Protein 2Q2F (pdb70)

Foldseek 3Di:
DDPVVVVVVVVVVVVVVVCPDPVNVVVVVVVVVVVVVVVVVVVVVVVVVVVVVVVVVVVVVVVVVCVVD

Solvent-accessible surface area: 6985 Å² total

Sequence (69 aa):
GSARLRALRRQRQLDRAAAAVEPDVVVVKRRQEALAAARLKQEELNAQVEKHKEKLKQLEEEKRRQKIEWDS

CATH classification: 6.10.250.2950

Secondary structure (DSSP, 8-state):
--HHHHHHHHHHHHHHHHTTSHHHHHHHHHHHHHHHH--HHHHHHHHHHHHHHHHHHHHHHHHHH----

InterPro domains:
  IPR009703 Selenoprotein S [PF06936] (3-187)
  IPR009703 Selenoprotein S [PTHR28621] (6-187)

GO terms:
  GO:0036502 Derlin-1-VIMP complex (C, IDA)
  GO:0036513 Derlin-1 retrotranslocation complex (C, IDA)
  GO:0005783 endoplasmic reticulum (C, TAS)
  GO:0051117 ATPase binding (F, IPI)
  GO:1990381 ubiquitin-specific protease binding (F, IPI)
  GO:0005881 cytoplasmic microtubule (C, IDA)
  GO:0005789 endoplasmic reticulum membrane (C, TAS)
  GO:0005515 protein binding (F, IPI)
  GO:0009749 response to glucose (P, IEP)
  GO:0034361 very-low-density lipoprotein particle (C, IDA)
  GO:0034362 low-density lipoprotein particle (C, IDA)
  GO:0006983 ER overload response (P, IDA)
  GO:0005886 plasma membrane (C, TAS)
  GO:0045719 negative regulation of glycogen biosynthetic process (P, TAS)
  GO:0032869 cellular response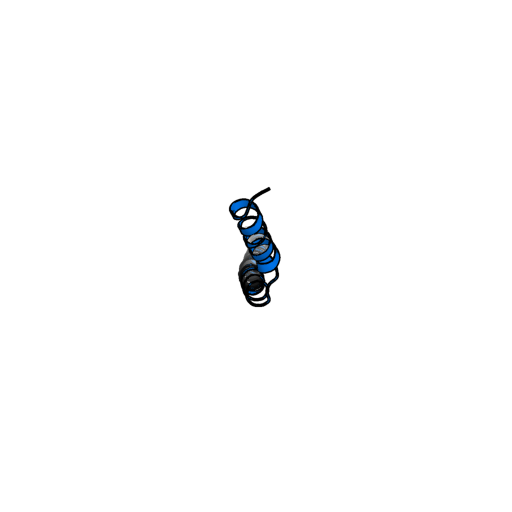 to insulin stimulus (P, TAS)
  GO:0046325 negative regulation of D-glucose import across plasma membrane (P, TAS)
  GO:0050728 negative regulation of inflammatory response (P, IC)
  GO:0006111 regulation of gluconeogenesis (P, TAS)
  GO:0002865 negative regulation of acute inflammatory response to antigenic stimulus (P, IMP)
  GO:0034599 cellular response to oxidative stress (P, IMP)

Organism: Homo sapiens (NCBI:txid9606)

B-factor: mean 31.85, std 14.08, range [8.88, 99.5]

Radius of gyration: 29.1 Å; Cα contacts (8 Å, |Δi|>4): 7; chains: 1; bounding box: 63×32×72 Å

Structure (mmCIF, N/CA/C/O backbone):
data_2Q2F
#
_entry.id   2Q2F
#
_cell.length_a   119.666
_cell.length_b   18.705
_cell.length_c   37.992
_cell.angle_alpha   90.00
_cell.angle_beta   93.36
_cell.angle_gamma   90.00
#
_symmetry.space_group_name_H-M   'C 1 2 1'
#
loop_
_entity.id
_entity.type
_entity.pdbx_description
1 polymer 'Selenoprotein S'
2 non-polymer 'CHLORIDE ION'
3 non-polymer GLYCEROL
4 water water
#
loop_
_atom_site.group_PDB
_atom_site.id
_atom_site.type_symbol
_atom_site.label_atom_id
_atom_site.label_alt_id
_atom_site.label_comp_id
_atom_site.label_asym_id
_atom_site.label_entity_id
_atom_site.label_seq_id
_atom_site.pdbx_PDB_ins_code
_atom_site.Cartn_x
_atom_site.Cartn_y
_atom_site.Cartn_z
_atom_site.occupancy
_atom_site.B_iso_or_equiv
_atom_site.auth_seq_id
_atom_site.auth_comp_id
_atom_site.auth_asym_id
_atom_site.auth_atom_id
_atom_site.pdbx_PDB_model_num
ATOM 1 N N . GLY A 1 18 ? 33.262 10.232 6.680 1.00 34.35 51 GLY A N 1
ATOM 2 C CA . GLY A 1 18 ? 33.605 9.879 8.091 1.00 34.37 51 GLY A CA 1
ATOM 3 C C . GLY A 1 18 ? 34.768 10.709 8.547 1.00 34.54 51 GLY A C 1
ATOM 4 O O . GLY A 1 18 ? 35.084 11.719 7.927 1.00 36.23 51 GLY A O 1
ATOM 5 N N . SER A 1 19 ? 35.393 10.283 9.652 1.00 31.04 52 SER A N 1
ATOM 6 C CA . SER A 1 19 ? 36.511 11.004 10.275 1.00 29.66 52 SER A CA 1
ATOM 7 C C . SER A 1 19 ? 37.158 10.186 11.380 1.00 29.97 52 SER A C 1
ATOM 8 O O . SER A 1 19 ? 36.551 9.287 11.961 1.00 26.14 52 SER A O 1
ATOM 11 N N . ALA A 1 20 ? 38.387 10.526 11.720 1.00 29.76 53 ALA A N 1
ATOM 12 C CA . ALA A 1 20 ? 39.054 9.894 12.874 1.00 29.31 53 ALA A CA 1
ATOM 13 C C . ALA A 1 20 ? 38.255 9.993 14.186 1.00 26.80 53 ALA A C 1
ATOM 14 O O . ALA A 1 20 ? 38.165 9.001 14.927 1.00 24.64 53 ALA A O 1
ATOM 16 N N . ARG A 1 21 ? 37.668 11.160 14.475 1.00 27.22 54 ARG A N 1
ATOM 17 C CA . ARG A 1 21 ? 36.879 11.350 15.700 1.00 24.88 54 ARG A CA 1
ATOM 18 C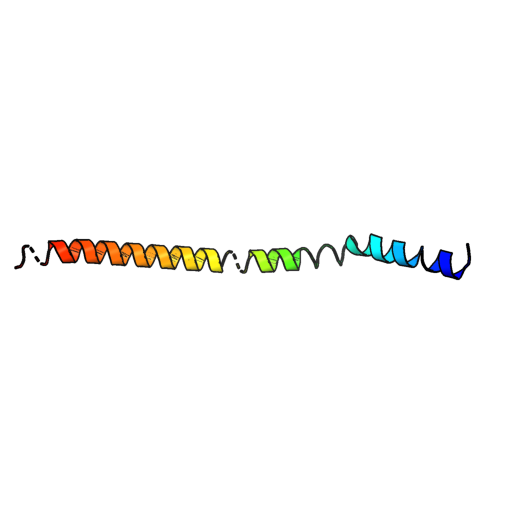 C . ARG A 1 21 ? 35.664 10.405 15.651 1.00 20.54 54 ARG A C 1
ATOM 19 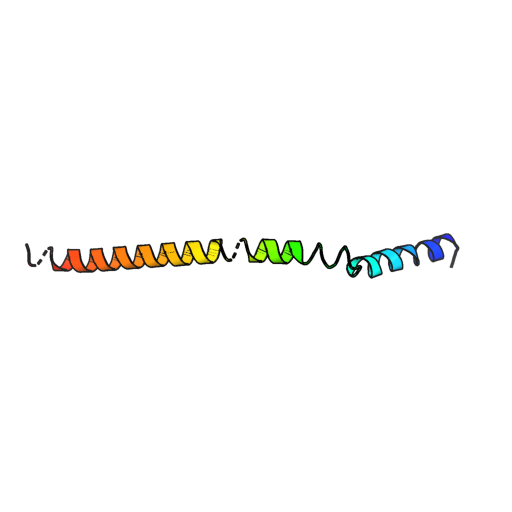O O . ARG A 1 21 ? 35.341 9.769 16.654 1.00 21.19 54 ARG A O 1
ATOM 27 N N . LEU A 1 22 ? 35.007 10.319 14.492 1.00 22.44 55 LEU A N 1
ATOM 28 C CA . LEU A 1 22 ? 33.850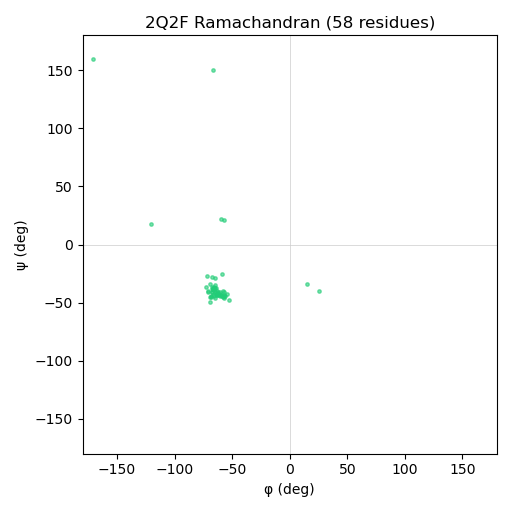 9.422 14.404 1.00 20.01 55 LEU A CA 1
ATOM 29 C C . LEU A 1 22 ? 34.246 7.942 14.532 1.00 18.86 55 LEU A C 1
ATOM 30 O O . LEU A 1 22 ? 33.498 7.123 15.091 1.00 19.76 55 LEU A O 1
ATOM 35 N N . ARG A 1 23 ? 35.371 7.562 13.957 1.00 22.09 56 ARG A N 1
ATOM 36 C CA . ARG A 1 23 ? 35.840 6.160 14.068 1.00 21.80 56 ARG A CA 1
ATOM 37 C C . ARG A 1 23 ? 36.162 5.843 15.528 1.00 23.29 56 ARG A C 1
ATOM 38 O O . ARG A 1 23 ? 35.821 4.755 15.999 1.00 20.58 56 ARG A O 1
ATOM 46 N N . ALA A 1 24 ? 36.788 6.780 16.239 1.00 22.01 57 ALA A N 1
ATOM 47 C CA . ALA A 1 24 ? 37.063 6.624 17.689 1.00 22.72 57 ALA A CA 1
ATOM 48 C C . ALA A 1 24 ? 35.757 6.533 18.483 1.00 21.74 57 ALA A C 1
ATOM 49 O O . ALA A 1 24 ? 35.629 5.697 19.367 1.00 21.70 57 ALA A O 1
ATOM 51 N N . LEU A 1 25 ? 34.790 7.386 18.163 1.00 18.56 58 LEU A N 1
ATOM 52 C CA . LEU A 1 25 ? 33.494 7.317 18.841 1.00 18.09 58 LEU A CA 1
ATOM 53 C C . LEU A 1 25 ? 32.841 5.928 18.651 1.00 15.76 58 LEU A C 1
ATOM 54 O O . LEU A 1 25 ? 32.323 5.341 19.612 1.00 18.05 58 LEU A O 1
ATOM 59 N N A ARG A 1 26 ? 32.804 5.417 17.393 0.00 27.03 59 ARG A N 1
ATOM 60 N N C ARG A 1 26 ? 32.787 5.427 17.400 1.00 17.10 59 ARG A N 1
ATOM 61 C CA A ARG A 1 26 ? 32.257 4.085 17.208 0.00 26.90 59 ARG A CA 1
ATOM 62 C CA C ARG A 1 26 ? 32.258 4.082 17.207 1.00 15.52 59 ARG A CA 1
ATOM 63 C C A ARG A 1 26 ? 32.954 3.045 18.077 0.00 27.11 59 ARG A C 1
ATOM 64 C C C ARG A 1 26 ? 32.953 3.041 18.062 1.00 15.62 59 ARG A C 1
ATOM 65 O O A ARG A 1 26 ? 32.294 2.188 18.695 0.00 27.01 59 ARG A O 1
ATOM 66 O O C ARG A 1 26 ? 32.304 2.184 18.700 1.00 16.53 59 ARG A O 1
ATOM 81 N N . GLN A 1 27 ? 34.288 3.093 18.086 1.00 18.55 60 GLN A N 1
ATOM 82 C CA . GLN A 1 27 ? 35.004 2.115 18.898 1.00 21.50 60 GLN A CA 1
ATOM 83 C C . GLN A 1 27 ? 34.689 2.177 20.409 1.00 20.16 60 GLN A C 1
ATOM 84 O O . GLN A 1 27 ? 34.501 1.164 21.065 1.00 20.20 60 GLN A O 1
ATOM 90 N N . ARG A 1 28 ? 34.518 3.389 20.935 1.00 18.88 61 ARG A N 1
ATOM 91 C CA . ARG A 1 28 ? 34.127 3.558 22.298 1.00 20.28 61 ARG A CA 1
ATOM 92 C C . ARG A 1 28 ? 32.699 3.075 22.547 1.00 18.55 61 ARG A C 1
ATOM 93 O O . ARG A 1 28 ? 32.436 2.495 23.612 1.00 20.12 61 ARG A O 1
ATOM 101 N N . GLN A 1 29 ? 31.802 3.290 21.578 1.00 17.10 62 GLN A N 1
ATOM 102 C CA . GLN A 1 29 ? 30.430 2.771 21.704 1.00 16.88 62 GLN A CA 1
ATOM 103 C C . GLN A 1 29 ? 30.426 1.265 21.745 1.00 15.24 62 GLN A C 1
ATOM 104 O O . GLN A 1 29 ? 29.689 0.657 22.550 1.00 16.22 62 GLN A O 1
ATOM 110 N N . LEU A 1 30 ? 31.231 0.652 20.891 1.00 16.76 63 LEU A N 1
ATOM 111 C CA . LEU A 1 30 ? 31.413 -0.837 20.880 1.00 16.66 63 LEU A CA 1
ATOM 112 C C . LEU A 1 30 ? 31.918 -1.350 22.224 1.00 18.01 63 LEU A C 1
ATOM 113 O O . LEU A 1 30 ? 31.403 -2.350 22.758 1.00 17.71 63 LEU A O 1
ATOM 118 N N . ASP A 1 31 ? 32.884 -0.655 22.771 1.00 16.48 64 ASP A N 1
ATOM 119 C CA . ASP A 1 31 ? 33.458 -0.989 24.138 1.00 15.46 64 ASP A CA 1
ATOM 120 C C . ASP A 1 31 ? 32.350 -0.915 25.205 1.00 18.57 64 ASP A C 1
ATOM 121 O O . ASP A 1 31 ? 32.222 -1.806 26.071 1.00 17.11 64 ASP A O 1
ATOM 126 N N . ARG A 1 32 ? 31.521 0.131 25.128 1.00 16.71 65 ARG A N 1
ATOM 127 C CA . ARG A 1 32 ? 30.386 0.306 26.086 1.00 15.82 65 ARG A CA 1
ATOM 128 C C . ARG A 1 32 ? 29.363 -0.805 25.905 1.00 16.18 65 ARG A C 1
ATOM 129 O O . ARG A 1 32 ? 28.861 -1.318 26.907 1.00 16.59 65 ARG A O 1
ATOM 137 N N . ALA A 1 33 ? 29.027 -1.129 24.639 1.00 15.07 66 ALA A N 1
ATOM 138 C CA . ALA A 1 33 ? 28.005 -2.185 24.335 1.00 15.45 66 ALA A CA 1
ATOM 139 C C . ALA A 1 33 ? 28.495 -3.542 24.832 1.00 15.37 66 ALA A C 1
ATOM 140 O O . ALA A 1 33 ? 27.760 -4.252 25.530 1.00 17.79 66 ALA A O 1
ATOM 142 N N . ALA A 1 34 ? 29.778 -3.834 24.604 1.00 15.87 67 ALA A N 1
ATOM 143 C CA . ALA A 1 34 ? 30.348 -5.088 25.064 1.00 14.34 67 ALA A CA 1
ATOM 144 C C . ALA A 1 34 ? 30.539 -5.154 26.584 1.00 14.66 67 ALA A C 1
ATOM 145 O O . ALA A 1 34 ? 30.390 -6.235 27.198 1.00 16.61 67 ALA A O 1
ATOM 147 N N . ALA A 1 35 ? 30.715 -3.973 27.178 1.00 17.15 68 ALA A N 1
ATOM 148 C CA . ALA A 1 35 ? 30.958 -3.931 28.618 1.00 14.34 68 ALA A CA 1
ATOM 149 C C . ALA A 1 35 ? 29.760 -4.434 29.395 1.00 16.36 68 ALA A C 1
ATOM 150 O O . ALA A 1 35 ? 29.950 -5.020 30.474 1.00 17.38 68 ALA A O 1
ATOM 152 N N . ALA A 1 36 ? 28.553 -4.280 28.852 1.00 18.37 69 ALA A N 1
ATOM 153 C CA . ALA A 1 36 ? 27.340 -4.766 29.554 1.00 19.31 69 ALA A CA 1
ATOM 154 C C . ALA A 1 36 ? 27.331 -6.226 29.863 1.00 20.69 69 ALA A C 1
ATOM 155 O O . ALA A 1 36 ? 26.631 -6.677 30.782 1.00 23.15 69 ALA A O 1
ATOM 157 N N . VAL A 1 37 ? 28.068 -7.000 29.073 1.00 19.13 70 VAL A N 1
ATOM 158 C CA . VAL A 1 37 ? 28.130 -8.438 29.254 1.00 18.63 70 VAL A CA 1
ATOM 159 C C . VAL A 1 37 ? 29.549 -8.974 29.527 1.00 18.80 70 VAL A C 1
ATOM 160 O O . VAL A 1 37 ? 29.825 -10.170 29.374 1.00 21.18 70 VAL A O 1
ATOM 164 N N . GLU A 1 38 ? 30.447 -8.071 29.931 1.00 16.30 71 GLU A N 1
ATOM 165 C CA . GLU A 1 38 ? 31.741 -8.512 30.422 1.00 17.70 71 GLU A CA 1
ATOM 166 C C . GLU A 1 38 ? 31.559 -9.272 31.730 1.00 17.69 71 GLU A C 1
ATOM 167 O O . GLU A 1 38 ? 30.603 -9.028 32.467 1.00 16.77 71 GLU A O 1
ATOM 173 N N . PRO A 1 39 ? 32.457 -10.235 32.014 1.00 18.10 72 PRO A N 1
ATOM 174 C CA . PRO A 1 39 ? 32.275 -11.096 33.203 1.00 18.84 72 PRO A CA 1
ATOM 175 C C . PRO A 1 39 ? 32.189 -10.395 34.569 1.00 18.29 72 PRO A C 1
ATOM 176 O O . PRO A 1 39 ? 31.346 -10.789 35.402 1.00 18.54 72 PRO A O 1
ATOM 180 N N . ASP A 1 40 ? 33.009 -9.351 34.790 1.00 16.80 73 ASP A N 1
ATOM 181 C CA . ASP A 1 40 ? 32.857 -8.604 36.015 1.00 16.20 73 ASP A CA 1
ATOM 182 C C . ASP A 1 40 ? 31.509 -7.940 36.151 1.00 16.10 73 ASP A C 1
ATOM 183 O O . ASP A 1 40 ? 30.939 -7.901 37.242 1.00 18.16 73 ASP A O 1
ATOM 188 N N A VAL A 1 41 ? 30.976 -7.451 35.037 0.50 15.02 74 VAL A N 1
ATOM 189 N N B VAL A 1 41 ? 30.960 -7.461 35.040 0.50 17.07 74 VAL A N 1
ATOM 190 C CA A VAL A 1 41 ? 29.698 -6.773 35.078 0.50 12.45 74 VAL A CA 1
ATOM 191 C CA B VAL A 1 41 ? 29.687 -6.760 35.112 0.50 16.77 74 VAL A CA 1
ATOM 192 C C A VAL A 1 41 ? 28.614 -7.828 35.331 0.50 14.67 74 VAL A C 1
ATOM 193 C C B VAL A 1 41 ? 28.524 -7.758 35.224 0.50 17.09 74 VAL A C 1
ATOM 194 O O A VAL A 1 41 ? 27.758 -7.687 36.217 0.50 14.68 74 VAL A O 1
ATOM 195 O O B VAL A 1 41 ? 27.505 -7.486 35.898 0.50 16.40 74 VAL A O 1
ATOM 202 N N . VAL A 1 42 ? 28.678 -8.908 34.569 1.00 14.85 75 VAL A N 1
ATOM 203 C CA . VAL A 1 42 ? 27.657 -9.969 34.660 1.00 17.11 75 VAL A CA 1
ATOM 204 C C . VAL A 1 42 ? 27.552 -10.471 36.111 1.00 13.92 75 VAL A C 1
ATOM 205 O O . VAL A 1 42 ? 26.430 -10.590 36.670 1.00 15.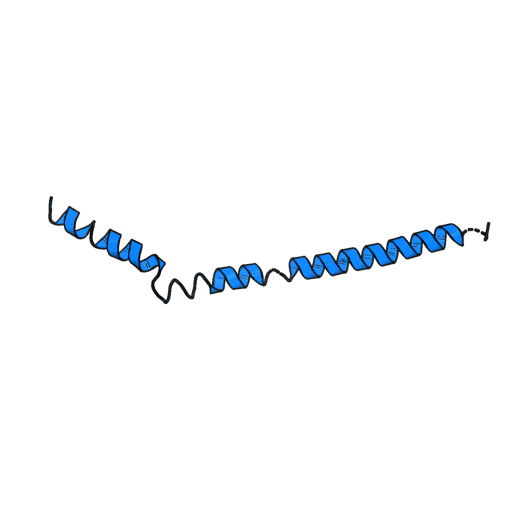92 75 VAL A O 1
ATOM 209 N N . VAL A 1 43 ? 28.675 -10.755 36.766 1.00 15.87 76 VAL A N 1
ATOM 210 C CA . VAL A 1 43 ? 28.662 -11.291 38.116 1.00 17.06 76 VAL A CA 1
ATOM 211 C C . VAL A 1 43 ? 28.143 -10.209 39.061 1.00 16.65 76 VAL A C 1
ATOM 212 O O . VAL A 1 43 ? 27.299 -10.488 39.926 1.00 16.99 76 VAL A O 1
ATOM 216 N N . LYS A 1 44 ? 28.616 -8.975 38.929 1.00 14.73 77 LYS A N 1
ATOM 217 C CA . LYS A 1 44 ? 28.079 -7.926 39.843 1.00 18.72 77 LYS A CA 1
ATOM 218 C C . LYS A 1 44 ? 26.599 -7.694 39.6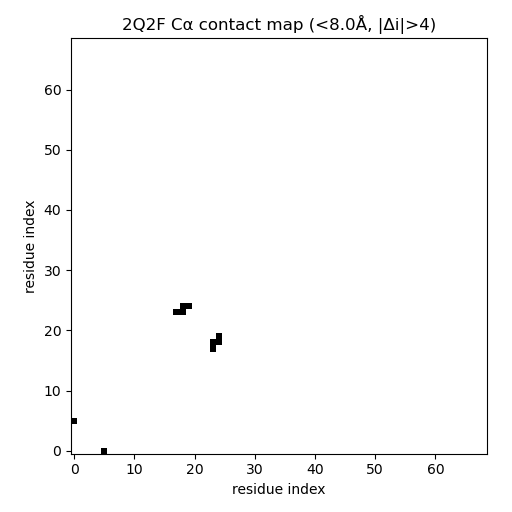60 1.00 15.49 77 LYS A C 1
ATOM 219 O O . LYS A 1 44 ? 25.852 -7.483 40.662 1.00 16.60 77 LYS A O 1
ATOM 225 N N A ARG A 1 45 ? 26.101 -7.730 38.436 0.50 15.08 78 ARG A N 1
ATOM 226 N N B ARG A 1 45 ? 26.128 -7.678 38.410 0.50 15.62 78 ARG A N 1
ATOM 227 C CA A ARG A 1 45 ? 24.678 -7.527 38.216 0.50 15.43 78 ARG A CA 1
ATOM 228 C CA B ARG A 1 45 ? 24.699 -7.533 38.133 0.50 16.50 78 ARG A CA 1
ATOM 229 C C A ARG A 1 45 ? 23.837 -8.708 38.724 0.50 15.10 78 ARG A C 1
ATOM 230 C C B ARG A 1 45 ? 24.000 -8.668 38.892 0.50 13.92 78 ARG A C 1
ATOM 231 O O A ARG A 1 45 ? 22.660 -8.541 39.146 0.50 13.88 78 ARG A O 1
ATOM 232 O O B ARG A 1 45 ? 23.142 -8.426 39.727 0.50 13.71 78 ARG A O 1
ATOM 247 N N . GLN A 1 46 ? 24.416 -9.907 38.634 1.00 15.40 79 GLN A N 1
ATOM 248 C CA . GLN A 1 46 ? 23.764 -11.079 39.225 1.00 14.36 79 GLN A CA 1
ATOM 249 C C . GLN A 1 46 ? 23.759 -11.019 40.722 1.00 12.76 79 GLN A C 1
ATOM 250 O O . GLN A 1 46 ? 22.754 -11.424 41.312 1.00 14.14 79 GLN A O 1
ATOM 256 N N . GLU A 1 47 ? 24.840 -10.562 41.319 1.00 14.22 80 GLU A N 1
ATOM 257 C CA . GLU A 1 47 ? 24.841 -10.463 42.753 1.00 15.08 80 GLU A CA 1
ATOM 258 C C . GLU A 1 47 ? 23.827 -9.460 43.228 1.00 16.94 80 GLU A C 1
ATOM 259 O O . GLU A 1 47 ? 23.206 -9.678 44.279 1.00 17.00 80 GLU A O 1
ATOM 265 N N . ALA A 1 48 ? 23.622 -8.379 42.457 1.00 15.90 81 ALA A N 1
ATOM 266 C CA . ALA A 1 48 ? 22.603 -7.370 42.821 1.00 15.05 81 ALA A CA 1
ATOM 267 C C . ALA A 1 48 ? 21.202 -7.982 42.690 1.00 14.48 81 ALA A C 1
ATOM 268 O O . ALA A 1 48 ? 20.345 -7.814 43.575 1.00 18.95 81 ALA A O 1
ATOM 270 N N . LEU A 1 49 ? 20.982 -8.766 41.654 1.00 17.13 82 LEU A N 1
ATOM 271 C CA . LEU A 1 49 ? 19.662 -9.385 41.479 1.00 17.53 82 LEU A CA 1
ATOM 272 C C . LEU A 1 49 ? 19.400 -10.405 42.585 1.00 18.03 82 LEU A C 1
ATOM 273 O O . LEU A 1 49 ? 18.258 -10.518 43.099 1.00 17.73 82 LEU A O 1
ATOM 278 N N . ALA A 1 50 ? 20.456 -11.142 42.969 1.00 15.98 83 ALA A N 1
ATOM 279 C CA . ALA A 1 50 ? 20.311 -12.214 43.957 1.00 15.12 83 ALA A CA 1
ATOM 280 C C . ALA A 1 50 ? 20.101 -11.586 45.349 1.00 16.03 83 ALA A C 1
ATOM 281 O O . ALA A 1 50 ? 19.288 -12.101 46.145 1.00 15.79 83 ALA A O 1
ATOM 283 N N . ALA A 1 51 ? 20.775 -10.475 45.617 1.00 15.53 84 ALA A N 1
ATOM 284 C CA . ALA A 1 51 ? 20.589 -9.813 46.948 1.00 16.41 84 ALA A CA 1
ATOM 285 C C . ALA A 1 51 ? 19.170 -9.283 47.068 1.00 16.75 84 ALA A C 1
ATOM 286 O O . ALA A 1 51 ? 18.535 -9.369 48.139 1.00 17.99 84 ALA A O 1
ATOM 288 N N . ALA A 1 52 ? 18.655 -8.767 45.951 1.00 16.75 85 ALA A N 1
ATOM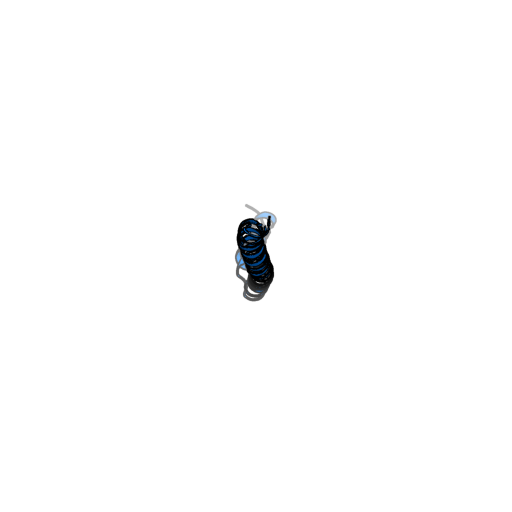 289 C CA . ALA A 1 52 ? 17.243 -8.259 45.898 1.00 20.23 85 ALA A CA 1
ATOM 290 C C . ALA A 1 52 ? 16.250 -9.391 46.079 1.00 20.58 85 ALA A C 1
ATOM 291 O O . ALA A 1 52 ? 15.235 -9.242 46.776 1.00 21.18 85 ALA A O 1
ATOM 293 N N . ARG A 1 53 ? 16.571 -10.551 45.531 1.00 18.40 86 ARG A N 1
ATOM 294 C CA . ARG A 1 53 ? 15.688 -11.717 45.660 1.00 19.74 86 ARG A CA 1
ATOM 295 C C . ARG A 1 53 ? 15.687 -12.193 47.103 1.00 20.59 86 ARG A C 1
ATOM 296 O O . ARG A 1 53 ? 14.630 -12.484 47.660 1.00 20.30 86 ARG A O 1
ATOM 304 N N . LEU A 1 54 ? 16.865 -12.286 47.713 1.00 18.09 87 LEU A N 1
ATOM 305 C CA . LEU A 1 54 ? 16.986 -12.681 49.152 1.00 18.95 87 LEU A CA 1
ATOM 306 C C . LEU A 1 54 ? 16.172 -11.728 50.034 1.00 19.73 87 LEU A C 1
ATOM 307 O O . LEU A 1 54 ? 15.411 -12.182 50.892 1.00 20.99 87 LEU A O 1
ATOM 312 N N . LYS A 1 55 ? 16.288 -10.428 49.810 1.00 19.39 88 LYS A N 1
ATOM 313 C CA . LYS A 1 55 ? 15.527 -9.456 50.616 1.00 19.88 88 LYS A CA 1
ATOM 314 C C . LYS A 1 55 ? 14.035 -9.724 50.454 1.00 20.92 88 LYS A C 1
ATOM 315 O O . LYS A 1 55 ? 13.283 -9.772 51.461 1.00 23.41 88 LYS A O 1
ATOM 345 N N . GLN A 1 57 ? 12.510 -12.478 49.521 1.00 21.83 90 GLN A N 1
ATOM 346 C CA . GLN A 1 57 ? 12.141 -13.766 50.124 1.00 24.24 90 GLN A CA 1
ATOM 347 C C . GLN A 1 57 ? 12.011 -13.612 51.647 1.00 24.65 90 GLN A C 1
ATOM 348 O O . GLN A 1 57 ? 11.097 -14.170 52.245 1.00 24.58 90 GLN A O 1
ATOM 354 N N . GLU A 1 58 ? 12.913 -12.851 52.284 1.00 23.46 91 GLU A N 1
ATOM 355 C CA . GLU A 1 58 ? 12.817 -12.559 53.731 1.00 23.86 91 GLU A CA 1
ATOM 356 C C . GLU A 1 58 ? 11.519 -11.826 54.043 1.00 25.27 91 GLU A C 1
ATOM 357 O O . GLU A 1 58 ? 10.839 -12.134 55.027 1.00 27.27 91 GLU A O 1
ATOM 363 N N . GLU A 1 59 ? 11.129 -10.884 53.191 1.00 24.09 92 GLU A N 1
ATOM 364 C CA . GLU A 1 59 ? 9.886 -10.143 53.441 1.00 26.37 92 GLU A CA 1
ATOM 365 C C . GLU A 1 59 ? 8.658 -11.016 53.227 1.00 26.28 92 GLU A C 1
ATOM 366 O O . GLU A 1 59 ? 7.748 -10.960 54.042 1.00 27.19 92 GLU A O 1
ATOM 372 N N . LEU A 1 60 ? 8.653 -11.842 52.187 1.00 24.22 93 LEU A N 1
ATOM 373 C CA . LEU A 1 60 ? 7.545 -12.763 51.923 1.00 25.69 93 LEU A CA 1
ATOM 374 C C . LEU A 1 60 ? 7.380 -13.717 53.094 1.00 27.85 93 LEU A C 1
ATOM 375 O O . LEU A 1 60 ? 6.248 -13.957 53.547 1.00 28.16 93 LEU A O 1
ATOM 380 N N . ASN A 1 61 ? 8.495 -14.256 53.594 1.00 27.49 94 ASN A N 1
ATOM 381 C CA . ASN A 1 61 ? 8.495 -15.189 54.724 1.00 29.67 94 ASN A CA 1
ATOM 382 C C . ASN A 1 61 ? 7.944 -14.526 55.986 1.00 29.14 94 ASN A C 1
ATOM 383 O O . ASN A 1 61 ? 7.139 -15.128 56.706 1.00 30.31 94 ASN A O 1
ATOM 388 N N . ALA A 1 62 ? 8.315 -13.276 56.230 1.00 27.39 95 ALA A N 1
ATOM 389 C CA . ALA A 1 62 ? 7.819 -12.580 57.429 1.00 29.34 95 ALA A CA 1
ATOM 390 C C . ALA A 1 62 ? 6.326 -12.299 57.284 1.00 29.17 95 ALA A C 1
ATOM 391 O O . ALA A 1 62 ? 5.557 -12.356 58.286 1.00 30.18 95 ALA A O 1
ATOM 393 N N . GLN A 1 63 ? 5.878 -12.031 56.064 1.00 26.89 96 GLN A N 1
ATOM 394 C CA . GLN A 1 63 ? 4.442 -11.828 55.861 1.00 27.96 96 GLN A CA 1
ATOM 395 C C . GLN A 1 63 ? 3.668 -13.102 56.069 1.00 26.97 96 GLN A C 1
ATOM 396 O O . GLN A 1 63 ? 2.618 -13.093 56.720 1.00 28.49 96 GLN A O 1
ATOM 402 N N . VAL A 1 64 ? 4.155 -14.206 55.530 1.00 27.38 97 VAL A N 1
ATOM 403 C CA . VAL A 1 64 ? 3.535 -15.513 55.720 1.00 30.21 97 VAL A CA 1
ATOM 404 C C . VAL A 1 64 ? 3.348 -15.787 57.215 1.00 31.44 97 VAL A C 1
ATOM 405 O O . VAL A 1 64 ? 2.247 -16.166 57.651 1.00 32.75 97 VAL A O 1
ATOM 409 N N . GLU A 1 65 ? 4.386 -15.555 58.014 1.00 31.51 98 GLU A N 1
ATOM 410 C CA . GLU A 1 65 ? 4.300 -15.850 59.456 1.00 37.27 98 GLU A CA 1
ATOM 411 C C . GLU A 1 65 ? 3.295 -14.938 60.168 1.00 39.15 98 GLU A C 1
ATOM 412 O O . GLU A 1 65 ? 2.576 -15.377 61.061 1.00 38.62 98 GLU A O 1
ATOM 418 N N . LYS A 1 66 ? 3.241 -13.680 59.747 1.00 32.84 99 LYS A N 1
ATOM 419 C CA . LYS A 1 66 ? 2.325 -12.694 60.301 1.00 34.25 99 LYS A CA 1
ATOM 420 C C . LYS A 1 66 ? 0.877 -13.066 60.012 1.00 32.44 99 LYS A C 1
ATOM 421 O O . LYS A 1 66 ? 0.023 -13.021 60.922 1.00 34.39 99 LYS A O 1
ATOM 425 N N . HIS A 1 67 ? 0.587 -13.455 58.769 1.00 32.09 100 HIS A N 1
ATOM 426 C CA . HIS A 1 67 ? -0.759 -13.919 58.432 1.00 31.30 100 HIS A CA 1
ATOM 427 C C . HIS A 1 67 ? -1.156 -15.209 59.147 1.00 31.89 100 HIS A C 1
ATOM 428 O O . HIS A 1 67 ? -2.311 -15.332 59.565 1.00 31.16 100 HIS A O 1
ATOM 435 N N . LYS A 1 68 ? -0.209 -16.142 59.314 1.00 33.41 101 LYS A N 1
ATOM 436 C CA . LYS A 1 68 ? -0.470 -17.355 60.110 1.00 36.37 101 LYS A CA 1
ATOM 437 C C . LYS A 1 68 ? -0.803 -17.042 61.570 1.00 37.78 101 LYS A C 1
ATOM 438 O O . LYS A 1 68 ? -1.758 -17.587 62.135 1.00 39.14 101 LYS A O 1
ATOM 444 N N . GLU A 1 69 ? -0.050 -16.118 62.161 1.00 37.49 102 GLU A N 1
ATOM 445 C CA . GLU A 1 69 ? -0.311 -15.666 63.521 1.00 38.14 102 GLU A CA 1
ATOM 446 C C . GLU A 1 69 ? -1.710 -15.039 63.638 1.00 38.45 102 GLU A C 1
ATOM 447 O O . GLU A 1 69 ? -2.441 -15.302 64.599 1.00 39.93 102 GLU A O 1
ATOM 450 N N . LYS A 1 70 ? -2.091 -14.223 62.650 1.00 36.39 103 LYS A N 1
ATOM 451 C CA . LYS A 1 70 ? -3.410 -13.593 62.638 1.00 34.84 103 LYS A CA 1
ATOM 452 C C . LYS A 1 70 ? -4.531 -14.622 62.543 1.00 34.19 103 LYS A C 1
ATOM 453 O O . LYS A 1 70 ? -5.554 -14.500 63.200 1.00 36.80 103 LYS A O 1
ATOM 459 N N . LEU A 1 71 ? -4.326 -15.630 61.702 1.00 33.02 104 LEU A N 1
ATOM 460 C CA . LEU A 1 71 ? -5.319 -16.679 61.557 1.00 33.07 104 LEU A CA 1
ATOM 461 C C . LEU A 1 71 ? -5.499 -17.440 62.859 1.00 32.36 104 LEU A C 1
ATOM 462 O O . LEU A 1 71 ? -6.624 -17.756 63.234 1.00 36.13 104 LEU A O 1
ATOM 467 N N . LYS A 1 72 ? -4.394 -17.705 63.552 1.00 40.11 105 LYS A N 1
ATOM 468 C CA . LYS A 1 72 ? -4.424 -18.343 64.873 1.00 42.98 105 LYS A CA 1
ATOM 469 C C . LYS A 1 72 ? -5.274 -17.519 65.832 1.00 40.70 105 LYS A C 1
ATOM 470 O O . LYS A 1 72 ? -6.110 -18.072 66.544 1.00 42.02 105 LYS A O 1
ATOM 474 N N . GLN A 1 73 ? -5.103 -16.200 65.812 1.00 36.21 106 GLN A N 1
ATOM 475 C CA . GLN A 1 73 ? -5.786 -15.305 66.756 1.00 36.62 106 GLN A CA 1
ATOM 476 C C . GLN A 1 73 ? -7.270 -15.215 66.443 1.00 33.98 106 GLN A C 1
ATOM 477 O O . GLN A 1 73 ? -8.103 -15.243 67.360 1.00 33.75 106 GLN A O 1
ATOM 483 N N . LEU A 1 74 ? -7.603 -15.166 65.159 1.00 30.49 107 LEU A N 1
ATOM 484 C CA . LEU A 1 74 ? -8.993 -15.077 64.715 1.00 29.52 107 LEU A CA 1
ATOM 485 C C . LEU A 1 74 ? -9.755 -16.336 65.074 1.00 31.83 107 LEU A C 1
ATOM 486 O O . LEU A 1 74 ? -10.920 -16.263 65.478 1.00 31.56 107 LEU A O 1
ATOM 491 N N . GLU A 1 75 ? -9.102 -17.495 64.945 1.00 31.80 108 GLU A N 1
ATOM 492 C CA . GLU A 1 75 ? -9.724 -18.765 65.339 1.00 36.51 108 GLU A CA 1
ATOM 493 C C . GLU A 1 75 ? -9.991 -18.802 66.848 1.00 36.23 108 GLU A C 1
ATOM 494 O O . GLU A 1 75 ? -11.034 -19.319 67.308 1.00 35.89 108 GLU A O 1
ATOM 500 N N . GLU A 1 76 ? -9.071 -18.235 67.621 1.00 35.59 109 GLU A N 1
ATOM 501 C CA . GLU A 1 76 ? -9.232 -18.173 69.069 1.00 38.23 109 GLU A CA 1
ATOM 502 C C . GLU A 1 76 ? -10.401 -17.250 69.440 1.00 37.12 109 GLU A C 1
ATOM 503 O O . GLU A 1 76 ? -11.155 -17.550 70.379 1.00 37.52 109 GLU A O 1
ATOM 506 N N . GLU A 1 77 ? -10.558 -16.150 68.709 1.00 34.73 110 GLU A N 1
ATOM 507 C CA . GLU A 1 77 ? -11.667 -15.235 68.974 1.00 35.14 110 GLU A CA 1
ATOM 508 C C . GLU A 1 77 ? -13.006 -15.884 68.643 1.00 33.30 110 GLU A C 1
ATOM 509 O O . GLU A 1 77 ? -13.969 -15.753 69.407 1.00 32.46 110 GLU A O 1
ATOM 512 N N . LYS A 1 78 ? -13.064 -16.625 67.542 1.00 31.98 111 LYS A N 1
ATOM 513 C CA . LYS A 1 78 ? -14.263 -17.388 67.191 1.00 31.18 111 LYS A CA 1
ATOM 514 C C . LYS A 1 78 ? -14.665 -18.349 68.308 1.00 30.77 111 LYS A C 1
ATOM 515 O O . LYS A 1 78 ? -15.839 -18.417 68.681 1.00 31.38 111 LYS A O 1
ATOM 521 N N . ARG A 1 79 ? -13.691 -19.057 68.878 1.00 34.37 112 ARG A N 1
ATOM 522 C CA . ARG A 1 79 ? -13.951 -20.038 69.924 1.00 36.30 112 ARG A CA 1
ATOM 523 C C . ARG A 1 79 ? -14.457 -19.334 71.195 1.00 34.82 112 ARG A C 1
ATOM 524 O O . ARG A 1 79 ? -15.419 -19.787 71.847 1.00 33.57 112 ARG A O 1
ATOM 532 N N . ARG A 1 80 ? -13.802 -18.221 71.534 1.00 36.28 113 ARG A N 1
ATOM 533 C CA . ARG A 1 80 ? -14.182 -17.369 72.661 1.00 39.21 113 ARG A CA 1
ATOM 534 C C . ARG A 1 80 ? -15.631 -16.865 72.557 1.00 34.68 113 ARG A C 1
ATOM 535 O O . ARG A 1 80 ? -16.387 -16.895 73.551 1.00 35.30 113 ARG A O 1
ATOM 543 N N . GLN A 1 81 ? -16.028 -16.422 71.358 1.00 32.18 114 GLN A N 1
ATOM 544 C CA . GLN A 1 81 ? -17.416 -15.954 71.128 1.00 31.05 114 GLN A CA 1
ATOM 545 C C . GLN A 1 81 ? -18.432 -17.047 71.481 1.00 29.16 114 GLN A C 1
ATOM 546 O O . GLN A 1 81 ? -19.462 -16.773 72.094 1.00 30.89 114 GLN A O 1
ATOM 552 N N . LYS A 1 82 ? -18.121 -18.291 71.125 1.00 28.51 115 LYS A N 1
ATOM 553 C CA . LYS A 1 82 ? -19.008 -19.429 71.414 1.00 29.69 115 LYS A CA 1
ATOM 554 C C . LYS A 1 82 ? -19.048 -19.723 72.908 1.00 29.93 115 LYS A C 1
ATOM 555 O O . LYS A 1 82 ? -20.132 -19.832 73.481 1.00 30.15 115 LYS A O 1
ATOM 561 N N . ILE A 1 83 ? -17.880 -19.825 73.543 1.00 31.49 116 ILE A N 1
ATOM 562 C CA . ILE A 1 83 ? -17.808 -20.111 74.994 1.00 34.31 116 ILE A CA 1
ATOM 563 C C . ILE A 1 83 ? -18.564 -19.066 75.803 1.00 35.09 116 ILE A C 1
ATOM 564 O O . ILE A 1 83 ? -19.328 -19.389 76.704 1.00 38.71 116 ILE A O 1
ATOM 569 N N . GLU A 1 84 ? -18.342 -17.807 75.442 1.00 37.93 117 GLU A N 1
ATOM 570 C CA . GLU A 1 84 ? -18.959 -16.659 76.113 1.00 41.41 117 GLU A CA 1
ATOM 571 C C . GLU A 1 84 ? -20.481 -16.756 76.091 1.00 38.55 117 GLU A C 1
ATOM 572 O O . GLU A 1 84 ? -21.158 -16.498 77.102 1.00 44.38 117 GLU A O 1
ATOM 594 N N . TRP A 1 86 ? -22.378 -19.560 75.668 1.00 26.65 119 TRP A N 1
ATOM 595 C CA . TRP A 1 86 ? -22.844 -20.646 76.537 1.00 28.17 119 TRP A CA 1
ATOM 596 C C . TRP A 1 86 ? -22.667 -20.249 78.018 1.00 33.58 119 TRP A C 1
ATOM 597 O O . TRP A 1 86 ? -23.493 -20.593 78.865 1.00 37.07 119 TRP A O 1
ATOM 608 N N . ASP A 1 87 ? -21.620 -19.491 78.331 1.00 38.91 120 ASP A N 1
ATOM 609 C CA . ASP A 1 87 ? -21.389 -19.062 79.716 1.00 48.46 120 ASP A CA 1
ATOM 610 C C . ASP A 1 87 ? -22.452 -18.091 80.208 1.00 53.32 120 ASP A C 1
ATOM 611 O O . ASP A 1 87 ? -22.729 -18.016 81.412 1.00 61.38 120 ASP A O 1
ATOM 616 N N . SER A 1 88 ? -23.048 -17.342 79.288 1.00 53.52 121 SER A N 1
ATOM 617 C CA . SER A 1 88 ? -23.975 -16.260 79.664 1.00 60.42 121 SER A CA 1
ATOM 618 C C . SER A 1 88 ? -25.394 -16.766 79.906 1.00 58.80 121 SER A C 1
ATOM 619 O O . SER A 1 88 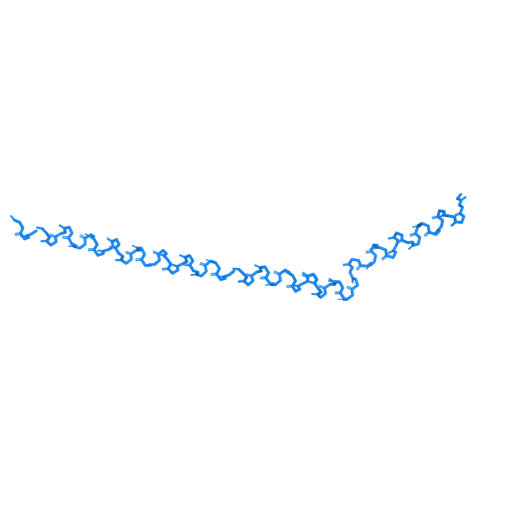? -26.268 -16.013 80.360 1.00 65.84 121 SER A O 1
#